Protein AF-A0AAD9DFG3-F1 (afdb_monomer_lite)

Sequence (183 aa):
MGEVCPSKEDGGEDTCSCTKAVVDGNPYAGLVCEYGATKSCMVLGSESKHSFCTNGGDCGGFVTDNQLHLDCSCDEGFEGAHCEYLAGTDPTTTTTTPATTTAAAAKGQATNTTPASTLSPTVVYVFIGALIASICLIIASFYIRAKRRANEQRQELELREATEELAMVDDDESDIHGEMGII

Radius of gyration: 38.48 Å; chains: 1; bounding box: 114×44×98 Å

Secondary structure (DSSP, 8-state):
---------SS--S---GGG-EETTEEEESTTS-EE-SEE-B-TT-S----EE-TTPEES--B-TTPPPPPEEPPTTEESTTS-EETT--GGGGGS------------------------HHHHHHHHHHHHHHHHHHHHHHHHHHHHHHHHHHHHHHHHHHHHHHHTSGGGSSSSSS-----

InterPro domains:
  IPR000742 EGF-like domain [PS00022] (72-83)
  IPR000742 EGF-like domain [PS01186] (72-83)

Organism: NCBI:txid267567

pLDDT: mean 80.31, std 19.08, range [38.59, 98.12]

Foldseek 3Di:
DDDQDDDDDDDDDQAGDQLPVADPNWGADARRRPWTFPAFQEDPPAPGRQAGATPPWAQPHYYHPPDDHQATREDPQFDDRRSHHGPPGPPVCVPDDDDDDDDDDDDDDDPPPDPPPPDDVVVVVVVVVVVVVVVVVVVVVVVVVVVVVVVVVVVVVVVVVVVVVVVVPPPPPPPPPPDDDDD

Structure (mmCIF, N/CA/C/O backbone):
data_AF-A0AAD9DFG3-F1
#
_entry.id   AF-A0AAD9DFG3-F1
#
loop_
_atom_site.group_PDB
_atom_site.id
_atom_site.type_symbol
_atom_site.label_atom_id
_atom_site.label_alt_id
_atom_site.label_comp_id
_atom_site.label_asym_id
_atom_site.label_entity_id
_atom_site.label_seq_id
_atom_site.pdbx_PDB_ins_code
_atom_site.Cartn_x
_atom_site.Cartn_y
_atom_site.Cartn_z
_atom_site.occupancy
_atom_site.B_iso_or_equiv
_atom_site.auth_seq_id
_atom_site.auth_comp_id
_atom_site.auth_asym_id
_atom_site.auth_atom_id
_atom_site.pdbx_PDB_model_num
ATOM 1 N N . MET A 1 1 ? -0.088 -20.820 21.843 1.00 39.78 1 MET A N 1
ATOM 2 C CA . MET A 1 1 ? -0.531 -19.840 22.854 1.00 39.78 1 MET A CA 1
ATOM 3 C C . MET A 1 1 ? 0.246 -18.576 22.551 1.00 39.78 1 MET A C 1
ATOM 5 O O . MET A 1 1 ? 1.429 -18.532 22.850 1.00 39.78 1 MET A O 1
ATOM 9 N N . GLY A 1 2 ? -0.345 -17.682 21.756 1.00 46.44 2 GLY A N 1
ATOM 10 C CA . GLY A 1 2 ? 0.323 -16.467 21.293 1.00 46.44 2 GLY A CA 1
ATOM 11 C C . GLY A 1 2 ? 0.381 -15.465 22.433 1.00 46.44 2 GLY A C 1
ATOM 12 O O . GLY A 1 2 ? -0.649 -15.142 23.013 1.00 46.44 2 GLY A O 1
ATOM 13 N N . GLU A 1 3 ? 1.588 -15.049 22.785 1.00 48.62 3 GLU A N 1
ATOM 14 C CA . GLU A 1 3 ? 1.854 -14.047 23.808 1.00 48.62 3 GLU A CA 1
ATOM 15 C C . GLU A 1 3 ? 1.412 -12.682 23.263 1.00 48.62 3 GLU A C 1
ATOM 17 O O . GLU A 1 3 ? 2.077 -12.088 22.414 1.00 48.62 3 GLU A O 1
ATOM 22 N N . VAL A 1 4 ? 0.225 -12.237 23.671 1.00 60.19 4 VAL A N 1
ATOM 23 C CA . VAL A 1 4 ? -0.360 -10.958 23.263 1.00 60.19 4 VAL A CA 1
ATOM 24 C C . VAL A 1 4 ? -0.081 -9.954 24.384 1.00 60.19 4 VAL A C 1
ATOM 26 O O . VAL A 1 4 ? -0.750 -9.958 25.410 1.00 60.19 4 VAL A O 1
ATOM 29 N N . CYS A 1 5 ? 0.951 -9.133 24.146 1.00 57.22 5 CYS A N 1
ATOM 30 C CA . CYS A 1 5 ? 1.509 -8.039 24.961 1.00 57.22 5 CYS A CA 1
ATOM 31 C C . CYS A 1 5 ? 2.496 -8.439 26.074 1.00 57.22 5 CYS A C 1
ATOM 33 O O . CYS A 1 5 ? 2.117 -9.083 27.051 1.00 57.22 5 CYS A O 1
ATOM 35 N N . PRO A 1 6 ? 3.760 -7.969 25.982 1.00 51.56 6 PRO A N 1
ATOM 36 C CA . PRO A 1 6 ? 4.033 -6.596 26.419 1.00 51.56 6 PRO A CA 1
ATOM 37 C C . PRO A 1 6 ? 5.076 -5.842 25.568 1.00 51.56 6 PRO A C 1
ATOM 39 O O . PRO A 1 6 ? 6.114 -6.368 25.174 1.00 51.56 6 PRO A O 1
ATOM 42 N N . SER A 1 7 ? 4.865 -4.546 25.357 1.00 47.38 7 SER A N 1
ATOM 43 C CA . SER A 1 7 ? 5.964 -3.611 25.085 1.00 47.38 7 SER A CA 1
ATOM 44 C C . SER A 1 7 ? 5.759 -2.400 25.979 1.00 47.38 7 SER A C 1
ATOM 46 O O . SER A 1 7 ? 5.124 -1.428 25.589 1.00 47.38 7 SER A O 1
ATOM 48 N N . LYS A 1 8 ? 6.241 -2.505 27.224 1.00 49.47 8 LYS A N 1
ATOM 49 C CA . LYS A 1 8 ? 6.443 -1.334 28.076 1.00 49.47 8 LYS A CA 1
ATOM 50 C C . LYS A 1 8 ? 7.711 -0.639 27.607 1.00 49.47 8 LYS A C 1
ATOM 52 O O . LYS A 1 8 ? 8.800 -1.018 28.026 1.00 49.47 8 LYS A O 1
ATOM 57 N N . GLU A 1 9 ? 7.555 0.373 26.770 1.00 53.59 9 GLU A N 1
ATOM 58 C CA . GLU A 1 9 ? 8.521 1.461 26.691 1.00 53.59 9 GLU A CA 1
ATOM 59 C C . GLU A 1 9 ? 7.770 2.735 27.095 1.00 53.59 9 GLU A C 1
ATOM 61 O O . GLU A 1 9 ? 6.777 3.102 26.479 1.00 53.59 9 GLU A O 1
ATOM 66 N N . ASP A 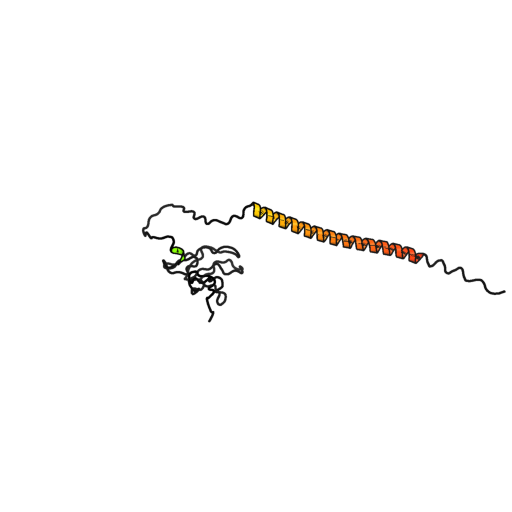1 10 ? 8.213 3.331 28.203 1.00 51.00 10 ASP A N 1
ATOM 67 C CA . ASP A 1 10 ? 7.813 4.641 28.726 1.00 51.00 10 ASP A CA 1
ATOM 68 C C . ASP A 1 10 ? 6.414 4.803 29.341 1.00 51.00 10 ASP A C 1
ATOM 70 O O . ASP A 1 10 ? 5.528 5.417 28.765 1.00 51.00 10 ASP A O 1
ATOM 74 N N . GLY A 1 11 ? 6.261 4.364 30.599 1.00 52.31 11 GLY A N 1
ATOM 75 C CA . GLY A 1 11 ? 5.504 5.092 31.640 1.00 52.31 11 GLY A CA 1
ATOM 76 C C . GLY A 1 11 ? 4.029 5.474 31.406 1.00 52.31 11 GLY A C 1
ATOM 77 O O . GLY A 1 11 ? 3.492 6.216 32.227 1.00 52.31 11 GLY A O 1
ATOM 78 N N . GLY A 1 12 ? 3.386 5.008 30.337 1.00 52.56 12 GLY A N 1
ATOM 79 C CA . GLY A 1 12 ? 1.974 5.221 30.016 1.00 52.56 12 GLY A CA 1
ATOM 80 C C . GLY A 1 12 ? 1.090 4.067 30.489 1.00 52.56 12 GLY A C 1
ATOM 81 O O . GLY A 1 12 ? 1.583 2.960 30.708 1.00 52.56 12 GLY A O 1
ATOM 82 N N . GLU A 1 13 ? -0.204 4.346 30.678 1.00 58.88 13 GLU A N 1
ATOM 83 C CA . GLU A 1 13 ? -1.253 3.369 31.017 1.00 58.88 13 GLU A CA 1
ATOM 84 C C . GLU A 1 13 ? -1.126 2.068 30.209 1.00 58.88 13 GLU A C 1
ATOM 86 O O . GLU A 1 13 ? -0.807 2.110 29.021 1.00 58.88 13 GLU A O 1
ATOM 91 N N . ASP A 1 14 ? -1.389 0.925 30.860 1.00 59.81 14 ASP A N 1
ATOM 92 C CA . ASP A 1 14 ? -1.292 -0.439 30.314 1.00 59.81 14 ASP A CA 1
ATOM 93 C C . ASP A 1 14 ? -2.300 -0.677 29.160 1.00 59.81 14 ASP A C 1
ATOM 95 O O . ASP A 1 14 ? -3.251 -1.443 29.284 1.00 59.81 14 ASP A O 1
ATOM 99 N N . THR A 1 15 ? -2.111 -0.005 28.026 1.00 60.09 15 THR A N 1
ATOM 100 C CA . THR A 1 15 ? -2.911 -0.152 26.806 1.00 60.09 15 THR A CA 1
ATOM 101 C C . THR A 1 15 ? -2.098 -0.903 25.757 1.00 60.09 15 THR A C 1
ATOM 103 O O . THR A 1 15 ? -0.986 -0.517 25.389 1.00 60.09 15 THR A O 1
ATOM 106 N N . CYS A 1 16 ? -2.631 -2.030 25.289 1.00 70.12 16 CYS A N 1
ATOM 107 C CA . CYS A 1 16 ? -2.007 -2.828 24.243 1.00 70.12 16 CYS A CA 1
ATOM 108 C C . CYS A 1 16 ? -2.222 -2.207 22.861 1.00 70.12 16 CYS A C 1
ATOM 110 O O . CYS A 1 16 ? -3.347 -1.927 22.460 1.00 70.12 16 CYS A O 1
ATOM 112 N N . SER A 1 17 ? -1.156 -2.084 22.064 1.00 81.25 17 SER A N 1
ATOM 113 C CA . SER A 1 17 ? -1.310 -1.805 20.633 1.00 81.25 17 SER A CA 1
ATOM 114 C C . SER A 1 17 ? -1.637 -3.098 19.881 1.00 81.25 17 SER A C 1
ATOM 116 O O . SER A 1 17 ? -0.755 -3.913 19.599 1.00 81.25 17 SER A O 1
ATOM 118 N N . CYS A 1 18 ? -2.908 -3.277 19.522 1.00 86.81 18 CYS A N 1
ATOM 119 C CA . CYS A 1 18 ? -3.392 -4.480 18.838 1.00 86.81 18 CYS A CA 1
ATOM 120 C C . CYS A 1 18 ? -3.045 -4.559 17.346 1.00 86.81 18 CYS A C 1
ATOM 122 O O . CYS A 1 18 ? -3.351 -5.550 16.689 1.00 86.81 18 CYS A O 1
ATOM 124 N N . THR A 1 19 ? -2.316 -3.581 16.804 1.00 82.31 19 THR A N 1
ATOM 125 C CA . THR A 1 19 ? -1.935 -3.510 15.382 1.00 82.31 19 THR A CA 1
ATOM 126 C C . THR A 1 19 ? -1.193 -4.756 14.881 1.00 82.31 19 THR A C 1
ATOM 128 O O . THR A 1 19 ? -1.218 -5.061 13.691 1.00 82.31 19 THR A O 1
ATOM 131 N N . LYS A 1 20 ? -0.516 -5.486 15.777 1.00 83.75 20 LYS A N 1
ATOM 132 C CA . LYS A 1 20 ? 0.218 -6.724 15.461 1.00 83.75 20 LYS A CA 1
ATOM 133 C C . LYS A 1 20 ? -0.467 -7.995 15.975 1.00 83.75 20 LYS A C 1
ATOM 135 O O . LYS A 1 20 ? 0.052 -9.086 15.747 1.00 83.75 20 LYS A O 1
ATOM 140 N N . ALA A 1 21 ? -1.599 -7.875 16.666 1.00 88.25 21 ALA A N 1
ATOM 141 C CA . ALA A 1 21 ? -2.330 -9.004 17.224 1.00 88.25 21 ALA A CA 1
ATOM 142 C C . ALA A 1 21 ? -3.154 -9.677 16.118 1.00 88.25 21 ALA A C 1
ATOM 144 O O . ALA A 1 21 ? -4.323 -9.367 15.902 1.00 88.25 21 ALA A O 1
ATOM 145 N N . VAL A 1 22 ? -2.508 -10.575 15.375 1.00 89.31 22 VAL A N 1
ATOM 146 C CA . VAL A 1 22 ? -3.134 -11.342 14.295 1.00 89.31 22 VAL A CA 1
ATOM 147 C C . VAL A 1 22 ? -2.945 -12.831 14.571 1.00 89.31 22 VAL A C 1
ATOM 149 O O . VAL A 1 22 ? -1.817 -13.323 14.564 1.00 89.31 22 VAL A O 1
ATOM 152 N N . VAL A 1 23 ? -4.044 -13.555 14.786 1.00 89.19 23 VAL A N 1
ATOM 153 C CA . VAL A 1 23 ? -4.049 -15.016 14.990 1.00 89.19 23 VAL A CA 1
ATOM 154 C C . VAL A 1 23 ? -4.754 -15.659 1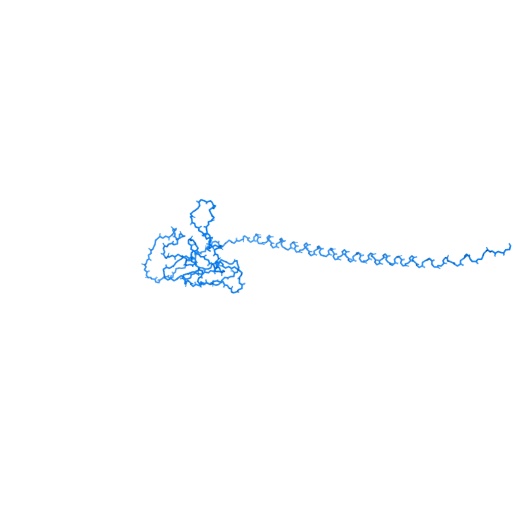3.803 1.00 89.19 23 VAL A C 1
ATOM 156 O O . VAL A 1 23 ? -5.854 -15.252 13.440 1.00 89.19 23 VAL A O 1
ATOM 159 N N . ASP A 1 24 ? -4.091 -16.610 13.140 1.00 90.31 24 ASP A N 1
ATOM 160 C CA . ASP A 1 24 ? -4.598 -17.297 11.939 1.00 90.31 24 ASP A CA 1
ATOM 161 C C . ASP A 1 24 ? -5.053 -16.346 10.813 1.00 90.31 24 ASP A C 1
ATOM 163 O O . ASP A 1 24 ? -5.945 -16.637 10.021 1.00 90.31 24 ASP A O 1
ATOM 167 N N . GLY A 1 25 ? -4.414 -15.175 10.731 1.00 88.25 25 GLY A N 1
ATOM 168 C CA . GLY A 1 25 ? -4.740 -14.151 9.743 1.00 88.25 25 GLY A CA 1
ATOM 169 C C . GLY A 1 25 ? -5.949 -13.279 10.094 1.00 88.25 25 GLY A C 1
ATOM 170 O O . GLY A 1 25 ? -6.290 -12.429 9.269 1.00 88.25 25 GLY A O 1
ATOM 171 N N . ASN A 1 26 ? -6.549 -13.437 11.274 1.00 91.19 26 ASN A N 1
ATOM 172 C CA . ASN A 1 26 ? -7.614 -12.575 11.780 1.00 91.19 26 ASN A CA 1
ATOM 173 C C . ASN A 1 26 ? -7.045 -11.550 12.769 1.00 91.19 26 ASN A C 1
ATOM 175 O O . ASN A 1 26 ? -6.329 -11.948 13.690 1.00 91.19 26 ASN A O 1
ATOM 179 N N . PRO A 1 27 ? -7.317 -10.248 12.581 1.00 93.12 27 PRO A N 1
ATOM 180 C CA . PRO A 1 27 ? -6.875 -9.213 13.505 1.00 93.12 27 PRO A CA 1
ATOM 181 C C . PRO A 1 27 ? -7.756 -9.180 14.763 1.00 93.12 27 PRO A C 1
ATOM 183 O O . PRO A 1 27 ? -8.903 -9.636 14.742 1.00 93.12 27 PRO A O 1
ATOM 186 N N . TYR A 1 28 ? -7.199 -8.658 15.854 1.00 93.62 28 TYR A N 1
ATOM 187 C CA . TYR A 1 28 ? -7.844 -8.563 17.163 1.00 93.62 28 TYR A CA 1
ATOM 188 C C . TYR A 1 28 ? -7.847 -7.115 17.667 1.00 93.62 28 TYR A C 1
ATOM 190 O O . TYR A 1 28 ? -6.961 -6.336 17.321 1.00 93.62 28 TYR A O 1
ATOM 198 N N . ALA A 1 29 ? -8.829 -6.770 18.495 1.00 92.44 29 ALA A N 1
ATOM 199 C CA . ALA A 1 29 ? -8.985 -5.483 19.171 1.00 92.44 29 ALA A CA 1
ATOM 200 C C . ALA A 1 29 ? -9.414 -5.691 20.636 1.00 92.44 29 ALA A C 1
ATOM 202 O O . ALA A 1 29 ? -9.694 -6.817 21.054 1.00 92.44 29 ALA A O 1
ATOM 203 N N . GLY A 1 30 ? -9.433 -4.614 21.419 1.00 89.69 30 GLY A N 1
ATOM 204 C CA . GLY A 1 30 ? -9.741 -4.633 22.852 1.00 89.69 30 GLY A CA 1
ATOM 205 C C . GLY A 1 30 ? -8.570 -4.164 23.705 1.00 89.69 30 GLY A C 1
ATOM 206 O O . GLY A 1 30 ? -7.472 -3.922 23.200 1.00 89.69 30 GLY A O 1
ATOM 207 N N . LEU A 1 31 ? -8.799 -4.059 25.013 1.00 85.50 31 LEU A N 1
ATOM 208 C CA . LEU A 1 31 ? -7.801 -3.549 25.956 1.00 85.50 31 LEU A CA 1
ATOM 209 C C . LEU A 1 31 ? -6.535 -4.417 25.974 1.00 85.50 31 LEU A C 1
ATOM 211 O O . LEU A 1 31 ? -5.423 -3.910 26.133 1.00 85.50 31 LEU A O 1
ATOM 215 N N . VAL A 1 32 ? -6.713 -5.723 25.775 1.00 88.38 32 VAL A N 1
ATOM 216 C CA . VAL A 1 32 ? -5.652 -6.731 25.701 1.00 88.38 32 VAL A CA 1
ATOM 217 C C . VAL A 1 32 ? -5.755 -7.568 24.421 1.00 88.38 32 VAL A C 1
ATOM 219 O O . VAL A 1 32 ? -5.273 -8.699 24.362 1.00 88.38 32 VAL A O 1
ATOM 222 N N . CYS A 1 33 ? -6.356 -6.992 23.375 1.00 91.19 33 CYS A N 1
ATOM 223 C CA . CYS A 1 33 ? -6.568 -7.615 22.068 1.00 91.19 33 CYS A CA 1
ATOM 224 C C . CYS A 1 33 ? -7.288 -8.972 22.154 1.00 91.19 33 CYS A C 1
ATOM 226 O O . CYS A 1 33 ? -6.919 -9.942 21.488 1.00 91.19 33 CYS A O 1
ATOM 228 N N . GLU A 1 34 ? -8.297 -9.055 23.013 1.00 90.69 34 GLU A N 1
ATOM 229 C CA . GLU A 1 34 ? -9.059 -10.264 23.305 1.00 90.69 34 GLU A CA 1
ATOM 230 C C . GLU A 1 34 ? -10.184 -10.541 22.294 1.00 90.69 34 GLU A C 1
ATOM 232 O O . GLU A 1 34 ? -10.596 -11.694 22.137 1.00 90.69 34 GLU A O 1
ATOM 237 N N . TYR A 1 35 ? -10.657 -9.521 21.573 1.00 94.19 35 TYR A N 1
ATOM 238 C CA . TYR A 1 35 ? -11.778 -9.637 20.642 1.00 94.19 35 TYR A CA 1
ATOM 239 C C . TYR A 1 35 ? -11.284 -9.776 19.205 1.00 94.19 35 TYR A C 1
ATOM 241 O O . TYR A 1 35 ? -10.733 -8.847 18.619 1.00 94.19 35 TYR A O 1
ATOM 249 N N . GLY A 1 36 ? -11.496 -10.952 18.617 1.00 94.50 36 GLY A N 1
ATOM 250 C CA . GLY A 1 36 ? -11.185 -11.198 17.211 1.00 94.50 36 GLY A CA 1
ATOM 251 C C . GLY A 1 36 ? -12.184 -10.524 16.272 1.00 94.50 36 GLY A C 1
ATOM 252 O O . GLY A 1 36 ? -13.369 -10.395 16.590 1.00 94.50 36 GLY A O 1
ATOM 253 N N . ALA A 1 37 ? -11.717 -10.137 15.087 1.00 96.00 37 ALA A N 1
ATOM 254 C CA . ALA A 1 37 ? -12.565 -9.599 14.032 1.00 96.00 37 ALA A CA 1
ATOM 255 C C . ALA A 1 37 ? -13.725 -10.546 13.695 1.00 96.00 37 ALA A C 1
ATOM 257 O O . ALA A 1 37 ? -13.517 -11.683 13.269 1.00 96.00 37 ALA A O 1
ATOM 258 N N . THR A 1 38 ? -14.952 -10.047 13.819 1.00 96.38 38 THR A N 1
ATOM 259 C CA . THR A 1 38 ? -16.161 -10.734 13.350 1.00 96.38 38 THR A CA 1
ATOM 260 C C . THR A 1 38 ? -16.453 -10.398 11.894 1.00 96.38 38 THR A C 1
ATOM 262 O O . THR A 1 38 ? -17.004 -11.224 11.166 1.00 96.38 38 THR A O 1
ATOM 265 N N . LYS A 1 39 ? -16.064 -9.197 11.448 1.00 95.56 39 LYS A N 1
ATOM 266 C CA . LYS A 1 39 ? -16.300 -8.710 10.086 1.00 95.56 39 LYS A CA 1
ATOM 267 C C . LYS A 1 39 ? -15.110 -7.900 9.586 1.00 95.56 39 LYS A C 1
ATOM 269 O O . LYS A 1 39 ? -14.604 -7.040 10.297 1.00 95.56 39 LYS A O 1
ATOM 274 N N . SER A 1 40 ? -14.662 -8.159 8.358 1.00 95.12 40 SER A N 1
ATOM 275 C CA . SER A 1 40 ? -13.608 -7.363 7.717 1.00 95.12 40 SER A CA 1
ATOM 276 C C . SER A 1 40 ? -14.228 -6.224 6.911 1.00 95.12 40 SER A C 1
ATOM 278 O O . SER A 1 40 ? -15.118 -6.456 6.093 1.00 95.12 40 SER A O 1
ATOM 280 N N . CYS A 1 41 ? -13.736 -5.006 7.133 1.00 95.75 41 CYS A N 1
ATOM 281 C CA . CYS A 1 41 ? -14.226 -3.777 6.507 1.00 95.75 41 CYS A CA 1
ATO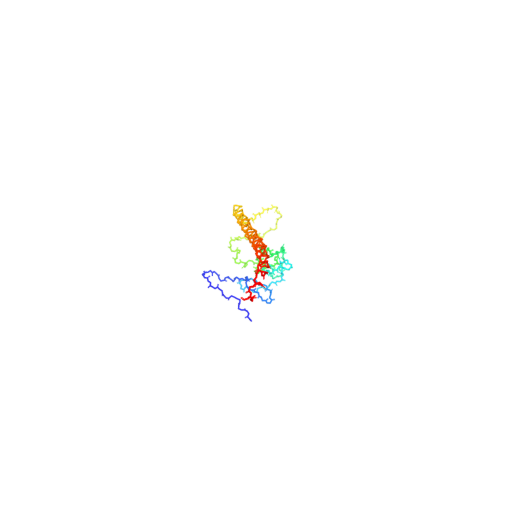M 282 C C . CYS A 1 41 ? -13.245 -3.256 5.458 1.00 95.75 41 CYS A C 1
ATOM 284 O O . CYS A 1 41 ? -13.097 -2.052 5.247 1.00 95.75 41 CYS A O 1
ATOM 286 N N . MET A 1 42 ? -12.550 -4.174 4.795 1.00 94.69 42 MET A N 1
ATOM 287 C CA . MET A 1 42 ? -11.665 -3.843 3.695 1.00 94.69 42 MET A CA 1
ATOM 288 C C . MET A 1 42 ? -12.174 -4.378 2.366 1.00 94.69 42 MET A C 1
ATOM 290 O O . MET A 1 42 ? -12.888 -5.378 2.300 1.00 94.69 42 MET A O 1
ATOM 294 N N . VAL A 1 43 ? -11.751 -3.725 1.290 1.00 93.69 43 VAL A N 1
ATOM 295 C CA . VAL A 1 43 ? -12.000 -4.193 -0.073 1.00 93.69 43 VAL A CA 1
ATOM 296 C C . VAL A 1 43 ? -11.196 -5.471 -0.348 1.00 93.69 43 VAL A C 1
ATOM 298 O O . VAL A 1 43 ? -10.037 -5.596 0.052 1.00 93.69 43 VAL A O 1
ATOM 301 N N . LEU A 1 44 ? -11.806 -6.428 -1.056 1.00 88.88 44 LEU A N 1
ATOM 302 C CA . LEU A 1 44 ? -11.146 -7.668 -1.471 1.00 88.88 44 LEU A CA 1
ATOM 303 C C . LEU A 1 44 ? -9.865 -7.368 -2.267 1.00 88.88 44 LEU A C 1
ATOM 305 O O . LEU A 1 44 ? -9.898 -6.617 -3.239 1.00 88.88 44 LEU A O 1
ATOM 309 N N . GLY A 1 45 ? -8.755 -7.994 -1.869 1.00 85.50 45 GLY A N 1
ATOM 310 C CA . GLY A 1 45 ? -7.446 -7.827 -2.510 1.00 85.50 45 GLY A CA 1
ATOM 311 C C . GLY A 1 45 ? -6.531 -6.785 -1.863 1.00 85.50 45 GLY A C 1
ATOM 312 O O . GLY A 1 45 ? -5.403 -6.640 -2.320 1.00 85.50 45 GLY A O 1
ATOM 313 N N . SER A 1 46 ? -6.978 -6.091 -0.813 1.00 86.62 46 SER A N 1
ATOM 314 C CA . SER A 1 46 ? -6.102 -5.256 0.018 1.00 86.62 46 SER A CA 1
ATOM 315 C C . SER A 1 46 ? -5.192 -6.138 0.886 1.00 86.62 46 SER A C 1
ATOM 317 O O . SER A 1 46 ? -5.624 -7.170 1.407 1.00 86.62 46 SER A O 1
ATOM 319 N N . GLU A 1 47 ? -3.917 -5.759 0.995 1.00 84.81 47 GLU A N 1
ATOM 320 C CA . GLU A 1 47 ? -2.900 -6.505 1.756 1.00 84.81 47 GLU A CA 1
ATOM 321 C C . GLU A 1 47 ? -2.932 -6.181 3.253 1.00 84.81 47 GLU A C 1
ATOM 323 O O . GLU A 1 47 ? -2.496 -6.983 4.084 1.00 84.81 47 GLU A O 1
ATOM 328 N N . SER A 1 48 ? -3.449 -5.006 3.612 1.00 84.00 48 SER A N 1
ATOM 329 C CA . SER A 1 48 ? -3.623 -4.606 5.003 1.00 84.00 48 SER A CA 1
ATOM 330 C C . SER A 1 48 ? -4.681 -5.459 5.717 1.00 84.00 48 SER A C 1
ATOM 332 O O . SER A 1 48 ? -5.355 -6.260 5.097 1.00 84.00 48 SER A O 1
ATOM 334 N N . LYS A 1 49 ? -4.837 -5.360 7.040 1.00 86.25 49 LYS A N 1
ATOM 335 C CA . LYS A 1 49 ? -5.964 -5.981 7.784 1.00 86.25 49 LYS A CA 1
ATOM 336 C C . LYS A 1 49 ? -6.421 -5.106 8.947 1.00 86.25 49 LYS A C 1
ATOM 338 O O . LYS A 1 49 ? -6.918 -5.595 9.951 1.00 86.25 49 LYS A O 1
ATOM 343 N N . HIS A 1 50 ? -6.198 -3.803 8.829 1.00 89.69 50 HIS A N 1
ATOM 344 C CA . HIS A 1 50 ? -6.372 -2.866 9.936 1.00 89.69 50 HIS A CA 1
ATOM 345 C C . HIS A 1 50 ? -7.829 -2.414 10.125 1.00 89.69 50 HIS A C 1
ATOM 347 O O . HIS A 1 50 ? -8.152 -1.873 11.172 1.00 89.69 50 HIS A O 1
ATOM 353 N N . SER A 1 51 ? -8.706 -2.614 9.132 1.00 94.56 51 SER A N 1
ATOM 354 C CA . SER A 1 51 ? -10.106 -2.183 9.194 1.00 94.56 51 SER A CA 1
ATOM 355 C C . SER A 1 51 ? -11.046 -3.379 9.326 1.00 94.56 51 SER A C 1
ATOM 357 O O . SER A 1 51 ? -11.217 -4.174 8.393 1.00 94.56 51 SER A O 1
ATOM 359 N N . PHE A 1 52 ? -11.638 -3.524 10.504 1.00 96.12 52 PHE A N 1
ATOM 360 C CA . PHE A 1 52 ? -12.521 -4.629 10.870 1.00 96.12 52 PHE A CA 1
ATOM 361 C C . PHE A 1 52 ? -13.440 -4.216 12.022 1.00 96.12 52 PHE A C 1
ATOM 363 O O . PHE A 1 52 ? -13.151 -3.246 12.707 1.00 96.12 52 PHE A O 1
ATOM 370 N N . CYS A 1 53 ? -14.514 -4.961 12.249 1.00 97.44 53 CYS A N 1
ATOM 371 C CA . CYS A 1 53 ? -15.374 -4.818 13.422 1.00 97.44 53 CYS A CA 1
ATOM 372 C C . CYS A 1 53 ? -15.359 -6.120 14.225 1.00 97.44 53 CYS A C 1
ATOM 374 O O . CYS A 1 53 ? -15.189 -7.210 13.662 1.00 97.44 53 CYS A O 1
ATOM 376 N N . THR A 1 54 ? -15.539 -6.003 15.533 1.00 96.75 54 THR A N 1
ATOM 377 C CA . THR A 1 54 ? -15.663 -7.109 16.488 1.00 96.75 54 THR A CA 1
ATOM 378 C C . THR A 1 54 ? -17.088 -7.166 17.050 1.00 96.75 54 THR A C 1
ATOM 380 O O . THR A 1 54 ? -17.922 -6.324 16.719 1.00 96.75 54 THR A O 1
ATOM 383 N N . ASN A 1 55 ? -17.393 -8.194 17.851 1.00 96.12 55 ASN A N 1
ATOM 384 C CA . ASN A 1 55 ? -18.653 -8.327 18.598 1.00 96.12 55 ASN A CA 1
ATOM 385 C C . ASN A 1 55 ? -19.947 -8.133 17.779 1.00 96.12 55 ASN A C 1
ATOM 387 O O . ASN A 1 55 ? -20.955 -7.684 18.309 1.00 96.12 55 ASN A O 1
ATOM 391 N N . GLY A 1 56 ? -19.936 -8.497 16.491 1.00 94.88 56 GLY A N 1
ATOM 392 C CA . GLY A 1 56 ? -21.124 -8.410 15.631 1.00 94.88 56 GLY A CA 1
ATOM 393 C C . GLY A 1 56 ? -21.315 -7.067 14.925 1.00 94.88 56 GLY A C 1
ATOM 394 O O . GLY A 1 56 ? -22.222 -6.956 14.110 1.00 94.88 56 GLY A O 1
ATOM 395 N N . GLY A 1 57 ? -20.424 -6.095 15.143 1.00 96.31 57 GLY A N 1
ATOM 396 C CA . GLY A 1 57 ? -20.513 -4.780 14.513 1.00 96.31 57 GLY A CA 1
ATOM 397 C C . GLY A 1 57 ? -20.517 -4.816 12.979 1.00 96.31 57 GLY A C 1
ATOM 398 O O . GLY A 1 57 ? -19.855 -5.642 12.332 1.00 96.31 57 GLY A O 1
ATOM 399 N N . ASP A 1 58 ? -21.243 -3.867 12.396 1.00 97.50 58 ASP A N 1
ATOM 400 C CA . ASP A 1 58 ? -21.346 -3.665 10.956 1.00 97.50 58 ASP A CA 1
ATOM 401 C C . ASP A 1 58 ? -20.366 -2.601 10.455 1.00 97.50 58 ASP A C 1
ATOM 403 O O . ASP A 1 58 ? -20.169 -1.557 11.069 1.00 97.50 58 ASP A O 1
ATOM 407 N N . CYS A 1 59 ? -19.771 -2.839 9.286 1.00 96.69 59 CYS A N 1
ATOM 408 C CA . CYS A 1 59 ? -18.865 -1.880 8.665 1.00 96.69 59 CYS A CA 1
ATOM 409 C C . CYS A 1 59 ? -19.623 -0.620 8.223 1.00 96.69 59 CYS A C 1
ATOM 411 O O . CYS A 1 59 ? -20.508 -0.714 7.369 1.00 96.69 59 CYS A O 1
ATOM 413 N N . GLY A 1 60 ? -19.220 0.561 8.706 1.00 92.44 60 GLY A N 1
ATOM 414 C CA . GLY A 1 60 ? -19.719 1.841 8.184 1.00 92.44 60 GLY A CA 1
ATOM 415 C C . GLY A 1 60 ? -19.319 2.091 6.721 1.00 92.44 60 GLY A C 1
ATOM 416 O O . GLY A 1 60 ? -19.987 2.827 5.995 1.00 92.44 60 GLY A O 1
ATOM 417 N N . GLY A 1 61 ? -18.254 1.431 6.258 1.00 94.38 61 GLY A N 1
ATOM 418 C CA . GLY A 1 61 ? -17.805 1.428 4.871 1.00 94.38 61 GLY A CA 1
ATOM 419 C C . GLY A 1 61 ? -16.652 0.452 4.645 1.00 94.38 61 GLY A C 1
ATOM 420 O O . GLY A 1 61 ? -16.195 -0.211 5.574 1.00 94.38 61 GLY A O 1
ATOM 421 N N . PHE A 1 62 ? -16.181 0.366 3.399 1.00 94.31 62 PHE A N 1
ATOM 422 C CA . PHE A 1 62 ? -15.019 -0.444 3.034 1.00 94.31 62 PHE A CA 1
ATOM 423 C C . PHE A 1 62 ? -13.840 0.444 2.664 1.00 94.31 62 PHE A C 1
ATOM 425 O O . PHE A 1 62 ? -14.003 1.410 1.917 1.00 94.31 62 PHE A O 1
ATOM 432 N N . VAL A 1 63 ? -12.655 0.080 3.144 1.00 93.62 63 VAL A N 1
ATOM 433 C CA . VAL A 1 63 ? -11.420 0.840 2.916 1.00 93.62 63 VAL A CA 1
ATOM 434 C C . VAL A 1 63 ? -10.390 0.038 2.130 1.00 93.62 63 VAL A C 1
ATOM 436 O O . VAL A 1 63 ? -10.425 -1.195 2.106 1.00 93.62 63 VAL A O 1
ATOM 439 N N . THR A 1 64 ? -9.481 0.743 1.460 1.00 93.38 64 THR A N 1
ATOM 440 C CA . THR A 1 64 ? -8.315 0.145 0.789 1.00 93.38 64 THR A CA 1
ATOM 441 C C . THR A 1 64 ? -7.062 0.282 1.652 1.00 93.38 64 THR A C 1
ATOM 443 O O . THR A 1 64 ? -7.090 0.891 2.723 1.00 93.38 64 THR A O 1
ATOM 446 N N . ASP A 1 65 ? -5.931 -0.215 1.151 1.00 90.69 65 ASP A N 1
ATOM 447 C CA . ASP A 1 65 ? -4.630 0.011 1.777 1.00 90.69 65 ASP A CA 1
ATOM 448 C C . ASP A 1 65 ? -4.368 1.510 2.005 1.00 90.69 65 ASP A C 1
ATOM 450 O O . ASP A 1 65 ? -4.690 2.349 1.158 1.00 90.69 65 ASP A O 1
ATOM 454 N N . ASN A 1 66 ? -3.761 1.831 3.151 1.00 86.56 66 ASN A N 1
ATOM 455 C CA . ASN A 1 66 ? -3.383 3.184 3.588 1.00 86.56 66 ASN A CA 1
ATOM 456 C C . ASN A 1 66 ? -4.536 4.168 3.846 1.00 86.56 66 ASN A C 1
ATOM 458 O O . ASN A 1 66 ? -4.284 5.358 4.040 1.00 86.56 66 ASN A O 1
ATOM 462 N N . GLN A 1 67 ? -5.785 3.709 3.854 1.00 91.19 67 GLN A N 1
ATOM 463 C CA . GLN A 1 67 ? -6.901 4.506 4.357 1.00 91.19 67 GLN A CA 1
ATOM 464 C C . GLN A 1 67 ? -7.058 4.305 5.867 1.00 91.19 67 GLN A C 1
ATOM 466 O O . GLN A 1 67 ? -6.573 3.324 6.418 1.00 91.19 67 GLN A O 1
ATOM 471 N N . LEU A 1 68 ? -7.696 5.257 6.545 1.00 90.12 68 LEU A N 1
ATOM 472 C CA . LEU A 1 68 ? -8.021 5.109 7.962 1.00 90.12 68 LEU A CA 1
ATOM 473 C C . LEU A 1 68 ? -9.219 4.165 8.113 1.00 90.12 68 LEU A C 1
ATOM 475 O O . LEU A 1 68 ? -10.097 4.155 7.252 1.00 90.12 68 LEU A O 1
ATOM 479 N N . HIS A 1 69 ? -9.271 3.415 9.213 1.00 91.00 69 HIS A N 1
ATOM 480 C CA . HIS A 1 69 ? -10.469 2.674 9.592 1.00 91.00 69 HIS A CA 1
ATOM 481 C C . HIS A 1 69 ? -11.677 3.621 9.700 1.00 91.00 69 HIS A C 1
ATOM 483 O O . HIS A 1 69 ? -11.556 4.734 10.211 1.00 91.00 69 HIS A O 1
ATOM 489 N N . LEU A 1 70 ? -12.824 3.185 9.178 1.00 93.31 70 LEU A N 1
ATOM 490 C CA . LEU A 1 70 ? -14.100 3.874 9.350 1.00 93.31 70 LEU A CA 1
ATOM 491 C C . LEU A 1 70 ? -14.844 3.225 10.508 1.00 93.31 70 LEU A C 1
ATOM 493 O O . LEU A 1 70 ? -14.916 1.999 10.544 1.00 93.31 70 LEU A O 1
ATOM 497 N N . ASP A 1 71 ? -15.443 4.055 11.361 1.00 90.56 71 ASP A N 1
ATOM 498 C CA . ASP A 1 71 ? -16.189 3.608 12.535 1.00 90.56 71 ASP A CA 1
ATOM 499 C C . ASP A 1 71 ? -17.201 2.502 12.201 1.00 90.56 71 ASP A C 1
ATOM 501 O O . ASP A 1 71 ? -17.929 2.543 11.195 1.00 90.56 71 ASP A O 1
ATOM 505 N N . CYS A 1 72 ? -17.250 1.510 13.082 1.00 96.06 72 CYS A N 1
ATOM 506 C CA . CYS A 1 72 ? -18.228 0.441 13.045 1.00 96.06 72 CYS A CA 1
ATOM 507 C C . CYS A 1 72 ? -19.589 0.901 13.592 1.00 96.06 72 CYS A C 1
ATOM 509 O O . CYS A 1 72 ? -19.686 1.671 14.545 1.00 96.06 72 CYS A O 1
ATOM 511 N N . SER A 1 73 ? -20.668 0.375 13.016 1.00 97.19 73 SER A N 1
ATOM 512 C CA . SER A 1 73 ? -22.000 0.426 13.616 1.00 97.19 73 SER A CA 1
ATOM 513 C C . SER A 1 73 ? -22.120 -0.726 14.608 1.00 97.19 73 SER A C 1
ATOM 515 O O . SER A 1 73 ? -22.340 -1.868 14.203 1.00 97.19 73 SER A O 1
ATOM 517 N N . CYS A 1 74 ? -21.929 -0.433 15.891 1.00 96.94 74 CYS A N 1
ATOM 518 C CA . CYS A 1 74 ? -21.946 -1.437 16.952 1.00 96.94 74 CYS A CA 1
ATOM 519 C C . CYS A 1 74 ? -23.363 -1.865 17.339 1.00 96.94 74 CYS A C 1
ATOM 521 O O . CYS A 1 74 ? -24.286 -1.048 17.363 1.00 96.94 74 CYS A O 1
ATOM 523 N N . ASP A 1 75 ? -23.508 -3.147 17.671 1.00 95.69 75 ASP A N 1
ATOM 524 C CA . ASP A 1 75 ? -24.731 -3.696 18.251 1.00 95.69 75 ASP A CA 1
ATOM 525 C C . ASP A 1 75 ? -24.985 -3.140 19.663 1.00 95.69 75 ASP A C 1
ATOM 527 O O . ASP A 1 75 ? -24.095 -2.590 20.323 1.00 95.69 75 ASP A O 1
ATOM 531 N N . GLU A 1 76 ? -26.220 -3.297 20.148 1.00 94.88 76 GLU A N 1
ATOM 532 C CA . GLU A 1 76 ? -26.613 -2.827 21.477 1.00 94.88 76 GLU A CA 1
ATOM 533 C C . GLU A 1 76 ? -25.693 -3.390 22.574 1.00 94.88 76 GLU A C 1
ATOM 535 O O . GLU A 1 76 ? -25.561 -4.601 22.748 1.00 94.88 76 GLU A O 1
ATOM 540 N N . GLY A 1 77 ? -25.089 -2.487 23.353 1.00 94.19 77 GLY A N 1
ATOM 541 C CA . GLY A 1 77 ? -24.211 -2.835 24.472 1.00 94.19 77 GLY A CA 1
ATOM 542 C C . GLY A 1 77 ? -22.716 -2.820 24.156 1.00 94.19 77 GLY A C 1
ATOM 543 O O . GLY A 1 77 ? -21.936 -3.019 25.086 1.00 94.19 77 GLY A O 1
ATOM 544 N N . PHE A 1 78 ? -22.314 -2.526 22.915 1.00 95.69 78 PHE A N 1
ATOM 545 C CA . PHE A 1 78 ? -20.912 -2.372 22.517 1.00 95.69 78 PHE A CA 1
ATOM 546 C C . PHE A 1 78 ? -20.597 -0.959 22.007 1.00 95.69 78 PHE A C 1
ATOM 548 O O . PHE A 1 78 ? -21.470 -0.249 21.510 1.00 95.69 78 PHE A O 1
ATOM 555 N N . GLU A 1 79 ? -19.336 -0.553 22.129 1.00 94.56 79 GLU A N 1
ATOM 556 C CA . GLU A 1 79 ? -18.803 0.732 21.669 1.00 94.56 79 GLU A CA 1
ATOM 557 C C . GLU A 1 79 ? -17.308 0.624 21.315 1.00 94.56 79 GLU A C 1
ATOM 559 O O . GLU A 1 79 ? -16.694 -0.436 21.458 1.00 94.56 79 GLU A O 1
ATOM 564 N N . GLY A 1 80 ? -16.721 1.731 20.858 1.00 92.25 80 GLY A N 1
ATOM 565 C CA . GLY A 1 80 ? -15.346 1.793 20.360 1.00 92.25 80 GLY A CA 1
ATOM 566 C C . GLY A 1 80 ? -15.284 1.806 18.834 1.00 92.25 80 GLY A C 1
ATOM 567 O O . GLY A 1 80 ? -16.274 1.532 18.156 1.00 92.25 80 GLY A O 1
ATOM 568 N N . ALA A 1 81 ? -14.112 2.133 18.287 1.00 92.06 81 ALA A N 1
ATOM 569 C CA . ALA A 1 81 ? -13.903 2.206 16.839 1.00 92.06 81 ALA A CA 1
ATOM 570 C C . ALA A 1 81 ? -14.190 0.859 16.152 1.00 92.06 81 ALA A C 1
ATOM 572 O O . ALA A 1 81 ? -14.823 0.826 15.099 1.00 92.06 81 ALA A O 1
ATOM 573 N N . HIS A 1 82 ? -13.799 -0.242 16.797 1.00 94.88 82 HIS A N 1
ATOM 574 C CA . HIS A 1 82 ? -13.960 -1.613 16.322 1.00 94.88 82 HIS A CA 1
ATOM 575 C C . HIS A 1 82 ? -15.066 -2.383 17.071 1.00 94.88 82 HIS A C 1
ATOM 577 O O . HIS A 1 82 ? -15.152 -3.607 16.922 1.00 94.88 82 HIS A O 1
ATOM 583 N N . CYS A 1 83 ? -15.912 -1.712 17.864 1.00 96.50 83 CYS A N 1
ATOM 584 C CA . CYS A 1 83 ? -16.898 -2.327 18.771 1.00 96.50 83 CYS A CA 1
ATOM 585 C C . CYS A 1 83 ? -16.284 -3.265 19.826 1.00 96.50 83 CYS A C 1
ATOM 587 O O . CYS A 1 83 ? -16.872 -4.283 20.203 1.00 96.50 83 CYS A O 1
ATOM 589 N N . GLU A 1 84 ? -15.066 -2.960 20.255 1.00 94.00 84 GLU A N 1
ATOM 590 C CA . GLU A 1 84 ? -14.257 -3.796 21.134 1.00 94.00 84 GLU A CA 1
ATOM 591 C C . GLU A 1 84 ? -14.558 -3.605 22.629 1.00 94.00 84 GLU A C 1
ATOM 593 O O . GLU A 1 84 ? -14.117 -4.410 23.446 1.00 94.00 84 GLU A O 1
ATOM 598 N N . TYR A 1 85 ? -15.313 -2.569 23.000 1.00 93.38 85 TYR A N 1
ATOM 599 C CA . TYR A 1 85 ? -15.641 -2.255 24.390 1.00 93.38 85 TYR A CA 1
ATOM 600 C C . TYR A 1 85 ? -17.124 -2.465 24.673 1.00 93.38 85 TYR A C 1
ATOM 602 O O . TYR A 1 85 ? -17.965 -2.377 23.781 1.00 93.38 85 TYR A O 1
ATOM 610 N N . LEU A 1 86 ? -17.461 -2.719 25.937 1.00 92.56 86 LEU A N 1
ATOM 611 C CA . LEU A 1 86 ? -18.847 -2.638 26.394 1.00 92.56 86 LEU A CA 1
ATOM 612 C C . LEU A 1 86 ? -19.245 -1.166 26.526 1.00 92.56 86 LEU A C 1
ATOM 614 O O . LEU A 1 86 ? -18.413 -0.334 26.884 1.00 92.56 86 LEU A O 1
ATOM 618 N N . ALA A 1 87 ? -20.513 -0.849 26.291 1.00 91.81 87 ALA A N 1
ATOM 619 C CA . ALA A 1 87 ? -21.017 0.517 26.394 1.00 91.81 87 ALA A CA 1
ATOM 620 C C . ALA A 1 87 ? -20.668 1.160 27.757 1.00 91.81 87 ALA A C 1
ATOM 622 O O . ALA A 1 87 ? -20.989 0.611 28.816 1.00 91.81 87 ALA A O 1
ATOM 623 N N . GLY A 1 88 ? -20.032 2.331 27.730 1.00 88.19 88 GLY A N 1
ATOM 624 C CA . GLY A 1 88 ? -19.520 3.062 28.891 1.00 88.19 88 GLY A CA 1
ATOM 625 C C . GLY A 1 88 ? -18.177 2.579 29.455 1.00 88.19 88 GLY A C 1
ATOM 626 O O . GLY A 1 88 ? -17.843 2.969 30.575 1.00 88.19 88 GLY A O 1
ATOM 627 N N . THR A 1 89 ? -17.429 1.731 28.746 1.00 88.06 89 THR A N 1
ATOM 628 C CA . THR A 1 89 ? -16.127 1.197 29.198 1.00 88.06 89 THR A CA 1
ATOM 629 C C . THR A 1 89 ? -14.950 1.561 28.300 1.00 88.06 89 THR A C 1
ATOM 631 O O . THR A 1 89 ? -13.816 1.240 28.656 1.00 88.06 89 THR A O 1
ATOM 634 N N . ASP A 1 90 ? -15.178 2.249 27.180 1.00 85.75 90 ASP A N 1
ATOM 635 C CA . ASP A 1 90 ? -14.098 2.729 26.323 1.00 85.75 90 ASP A CA 1
ATOM 636 C C . ASP A 1 90 ? -13.197 3.723 27.087 1.00 85.75 90 ASP A C 1
ATOM 638 O O . ASP A 1 90 ? -13.664 4.793 27.505 1.00 85.75 90 ASP A O 1
ATOM 642 N N . PRO A 1 91 ? -11.891 3.423 27.246 1.00 78.69 91 PRO A N 1
ATOM 643 C CA . PRO A 1 91 ? -10.957 4.302 27.949 1.00 78.69 91 PRO A CA 1
ATOM 644 C C . PRO A 1 91 ? -10.843 5.689 27.294 1.00 78.69 91 PRO A C 1
ATOM 646 O O . PRO A 1 91 ? -10.607 6.689 27.982 1.00 78.69 91 PRO A O 1
ATOM 649 N N . THR A 1 92 ? -11.077 5.778 25.984 1.00 70.88 92 THR A N 1
ATOM 650 C CA . THR A 1 92 ? -10.983 7.015 25.193 1.00 70.88 92 THR A CA 1
ATOM 651 C C . THR A 1 92 ? -12.141 7.975 25.481 1.00 70.88 92 THR A C 1
ATOM 653 O O . THR A 1 92 ? -11.999 9.194 25.346 1.00 70.88 92 THR A O 1
ATOM 656 N N . THR A 1 93 ? -13.276 7.455 25.953 1.00 59.50 93 THR A N 1
ATOM 657 C CA . THR A 1 93 ? -14.509 8.228 26.177 1.00 59.50 93 THR A CA 1
ATOM 658 C C . THR A 1 93 ? -14.471 9.062 27.477 1.00 59.50 93 THR A C 1
ATOM 660 O O . THR A 1 93 ? -15.303 9.948 27.694 1.00 59.50 93 THR A O 1
ATOM 663 N N . THR A 1 94 ? -13.432 8.910 28.307 1.00 48.56 94 THR A N 1
ATOM 664 C CA . THR A 1 94 ? -13.285 9.590 29.614 1.00 48.56 94 THR A CA 1
ATOM 665 C C . THR A 1 94 ? -13.125 11.124 29.538 1.00 48.56 94 THR A C 1
ATOM 667 O O . THR A 1 94 ? -13.172 11.798 30.564 1.00 48.56 94 THR A O 1
ATOM 670 N N . THR A 1 95 ? -12.999 11.736 28.351 1.00 43.78 95 THR A N 1
ATOM 671 C CA . THR A 1 95 ? -12.891 13.211 28.224 1.00 43.78 95 THR A CA 1
ATOM 672 C C . THR A 1 95 ? -14.197 13.905 27.815 1.00 43.78 95 THR A C 1
ATOM 674 O O . THR A 1 95 ? -14.246 15.135 27.735 1.00 43.78 95 THR A O 1
ATOM 677 N N . THR A 1 96 ? -15.308 13.196 27.594 1.00 43.03 96 THR A N 1
ATOM 678 C CA . THR A 1 96 ? -16.593 13.879 27.351 1.00 43.03 96 THR A CA 1
ATOM 679 C C . THR A 1 96 ? -17.785 13.048 27.816 1.00 43.03 96 THR A C 1
ATOM 681 O O . THR A 1 96 ? -18.336 12.243 27.077 1.00 43.03 96 THR A O 1
ATOM 684 N N . THR A 1 97 ? -18.259 13.278 29.037 1.00 48.38 97 THR A N 1
ATOM 685 C CA . THR A 1 97 ? -19.634 12.910 29.424 1.00 48.38 97 THR A CA 1
ATOM 686 C C . THR A 1 97 ? -20.162 13.930 30.446 1.00 48.38 97 THR A C 1
ATOM 688 O O . THR A 1 97 ? -19.359 14.525 31.168 1.00 48.38 97 THR A O 1
ATOM 691 N N . PRO A 1 98 ? -21.485 14.201 30.504 1.00 51.34 98 PRO A N 1
ATOM 692 C CA . PRO A 1 98 ? -22.462 13.160 30.808 1.00 51.34 98 PRO A CA 1
ATOM 693 C C . PRO A 1 98 ? -23.707 13.105 29.906 1.00 51.34 98 PRO A C 1
ATOM 695 O O . PRO A 1 98 ? -24.155 14.083 29.314 1.00 51.34 98 PRO A O 1
ATOM 698 N N . ALA A 1 99 ? -24.265 11.896 29.898 1.00 55.94 99 ALA A N 1
ATOM 699 C CA . ALA A 1 99 ? -25.574 11.456 29.441 1.00 55.94 99 ALA A CA 1
ATOM 700 C C . ALA A 1 99 ? -26.716 12.489 29.482 1.00 55.94 99 ALA A C 1
ATOM 702 O O . ALA A 1 99 ? -26.916 13.184 30.475 1.00 55.94 99 ALA A O 1
ATOM 703 N N . THR A 1 100 ? -27.595 12.440 28.475 1.00 40.19 100 THR A N 1
ATOM 704 C CA . THR A 1 100 ? -29.043 12.604 28.684 1.00 40.19 100 THR A CA 1
ATOM 705 C C . THR A 1 100 ? -29.814 11.792 27.645 1.00 40.19 100 THR A C 1
ATOM 707 O O . THR A 1 100 ? -29.877 12.124 26.465 1.00 40.19 100 THR A O 1
ATOM 710 N N . THR A 1 101 ? -30.442 10.725 28.123 1.00 58.19 101 THR A N 1
ATOM 711 C CA . THR A 1 101 ? -31.591 10.059 27.514 1.00 58.19 101 THR A CA 1
ATOM 712 C C . THR A 1 101 ? -32.771 11.025 27.404 1.00 58.19 101 THR A C 1
ATOM 714 O O . THR A 1 101 ? -33.360 11.357 28.431 1.00 58.19 101 THR A O 1
ATOM 717 N N . THR A 1 102 ? -33.176 11.439 26.201 1.00 38.59 102 THR A N 1
ATOM 718 C CA . THR A 1 102 ? -34.600 11.566 25.819 1.00 38.59 102 THR A CA 1
ATOM 719 C C . THR A 1 102 ? -34.752 11.752 24.311 1.00 38.59 102 THR A C 1
ATOM 721 O O . THR A 1 102 ? -34.019 12.507 23.681 1.00 38.59 102 THR A O 1
ATOM 724 N N . ALA A 1 103 ? -35.740 11.069 23.739 1.00 52.19 103 ALA A N 1
ATOM 725 C CA . ALA A 1 103 ? -36.175 11.231 22.363 1.00 52.19 103 ALA A CA 1
ATOM 726 C C . ALA A 1 103 ? -36.609 12.677 22.062 1.00 52.19 103 ALA A C 1
ATOM 728 O O . ALA A 1 103 ? -37.482 13.203 22.748 1.00 52.19 103 ALA A O 1
ATOM 729 N N . ALA A 1 104 ? -36.071 13.276 20.998 1.00 41.97 104 ALA A N 1
ATOM 730 C CA . ALA A 1 104 ? -36.743 14.298 20.196 1.00 41.97 104 ALA A CA 1
ATOM 731 C C . ALA A 1 104 ? -35.959 14.552 18.903 1.00 41.97 104 ALA A C 1
ATOM 733 O O . ALA A 1 104 ? -34.747 14.749 18.911 1.00 41.97 104 ALA A O 1
ATOM 734 N N . ALA A 1 105 ? -36.680 14.577 17.787 1.00 53.16 105 ALA A N 1
ATOM 735 C CA . ALA A 1 105 ? -36.182 15.045 16.508 1.00 53.16 105 ALA A CA 1
ATOM 736 C C . ALA A 1 105 ? -35.644 16.483 16.619 1.00 53.16 105 ALA A C 1
ATOM 738 O O . ALA A 1 105 ? -36.384 17.392 16.989 1.00 53.16 105 ALA A O 1
ATOM 739 N N . ALA A 1 106 ? -34.391 16.703 16.218 1.00 41.41 106 ALA A N 1
ATOM 740 C CA . ALA A 1 106 ? -33.887 18.024 15.863 1.00 41.41 106 ALA A CA 1
ATOM 741 C C . ALA A 1 106 ? -32.717 17.902 14.878 1.00 41.41 106 ALA A C 1
ATOM 743 O O . ALA A 1 106 ? -31.707 17.261 15.148 1.00 41.41 106 ALA A O 1
ATOM 744 N N . LYS A 1 107 ? -32.873 18.552 13.719 1.00 43.47 107 LYS A N 1
ATOM 745 C CA . LYS A 1 107 ? -31.786 18.923 12.807 1.00 43.47 107 LYS A CA 1
ATOM 746 C C . LYS A 1 107 ? -30.674 19.613 13.605 1.00 43.47 107 LYS A C 1
ATOM 748 O O . LYS A 1 107 ? -30.913 20.674 14.172 1.00 43.47 107 LYS A O 1
ATOM 753 N N . GLY A 1 108 ? -29.471 19.055 13.586 1.00 40.88 108 GLY A N 1
ATOM 754 C CA . GLY A 1 108 ? -28.308 19.637 14.250 1.00 40.88 108 GLY A CA 1
ATOM 755 C C . GLY A 1 108 ? -27.026 19.055 13.680 1.00 40.88 108 GLY A C 1
ATOM 756 O O . GLY A 1 108 ? -26.513 18.058 14.163 1.00 40.88 108 GLY A O 1
ATOM 757 N N . GLN A 1 109 ? -26.562 19.664 12.598 1.00 48.81 109 GLN A N 1
ATOM 758 C CA . GLN A 1 109 ? -25.334 19.362 11.879 1.00 48.81 109 GLN A CA 1
ATOM 759 C C . GLN A 1 109 ? -24.122 19.722 12.754 1.00 48.81 109 GLN A C 1
ATOM 761 O O . GLN A 1 109 ? -23.775 20.894 12.868 1.00 48.81 109 GLN A O 1
ATOM 766 N N . ALA A 1 110 ? -23.494 18.726 13.380 1.00 41.34 110 ALA A N 1
ATOM 767 C CA . ALA A 1 110 ? -22.218 18.872 14.076 1.00 41.34 110 ALA A CA 1
ATOM 768 C C . ALA A 1 110 ? -21.103 18.300 13.190 1.00 41.34 110 ALA A C 1
ATOM 770 O O . ALA A 1 110 ? -20.872 17.096 13.123 1.00 41.34 110 ALA A O 1
ATOM 771 N N . THR A 1 111 ? -20.449 19.185 12.446 1.00 47.69 111 THR A N 1
ATOM 772 C CA . THR A 1 111 ? -19.229 18.902 11.691 1.00 47.69 111 THR A CA 1
ATOM 773 C C . THR A 1 111 ? -18.054 18.795 12.660 1.00 47.69 111 THR A C 1
ATOM 775 O O . THR A 1 111 ? -17.414 19.800 12.969 1.00 47.69 111 THR A O 1
ATOM 778 N N . ASN A 1 112 ? -17.759 17.583 13.128 1.00 46.34 112 ASN A N 1
ATOM 779 C CA . ASN A 1 112 ? -16.473 17.275 13.749 1.00 46.34 112 ASN A CA 1
ATOM 780 C C . ASN A 1 112 ? -15.453 17.036 12.636 1.00 46.34 112 ASN A C 1
ATOM 782 O O . ASN A 1 112 ? -15.140 15.910 12.262 1.00 46.34 112 ASN A O 1
ATOM 786 N N . THR A 1 113 ? -14.981 18.137 12.060 1.00 42.12 113 THR A N 1
ATOM 787 C CA . THR A 1 113 ? -13.840 18.143 11.151 1.00 42.12 113 THR A CA 1
ATOM 788 C C . THR A 1 113 ? -12.589 17.905 11.993 1.00 42.12 113 THR A C 1
ATOM 790 O O . THR A 1 113 ? -12.029 18.837 12.568 1.00 42.12 113 THR A O 1
ATOM 793 N N . THR A 1 114 ? -12.156 16.651 12.097 1.00 48.66 114 THR A N 1
ATOM 794 C CA . THR A 1 114 ? -10.780 16.324 12.481 1.00 48.66 114 THR A CA 1
ATOM 795 C C . THR A 1 114 ? -9.828 17.064 11.535 1.00 48.66 114 THR A C 1
ATOM 797 O O . THR A 1 114 ? -10.127 17.181 10.340 1.00 48.66 114 THR A O 1
ATOM 800 N N . PRO A 1 115 ? -8.699 17.608 12.023 1.00 45.19 115 PRO A N 1
ATOM 801 C CA . PRO A 1 115 ? -7.738 18.279 11.167 1.00 45.19 115 PRO A CA 1
ATOM 802 C C . PRO A 1 115 ? -7.131 17.232 10.235 1.00 45.19 115 PRO A C 1
ATOM 804 O O . PRO A 1 115 ? -6.185 16.533 10.585 1.00 45.19 115 PRO A O 1
ATOM 807 N N . ALA A 1 116 ? -7.696 17.110 9.034 1.00 53.72 116 ALA A N 1
ATOM 808 C CA . ALA A 1 116 ? -6.996 16.518 7.916 1.00 53.72 116 ALA A CA 1
ATOM 809 C C . ALA A 1 116 ? -5.659 17.253 7.837 1.00 53.72 116 ALA A C 1
ATOM 811 O O . ALA A 1 116 ? -5.640 18.475 7.671 1.00 53.72 116 ALA A O 1
ATOM 812 N N . SER A 1 117 ? -4.555 16.530 8.021 1.00 56.72 117 SER A N 1
ATOM 813 C CA . SER A 1 117 ? -3.206 17.033 7.792 1.00 56.72 117 SER A CA 1
ATOM 814 C C . SER A 1 117 ? -3.088 17.415 6.319 1.00 56.72 117 SER A C 1
ATOM 816 O O . SER A 1 117 ? -2.580 16.659 5.494 1.00 56.72 117 SER A O 1
ATOM 818 N N . THR A 1 118 ? -3.614 18.583 5.958 1.00 57.12 118 THR A N 1
ATOM 819 C CA . THR A 1 118 ? -3.419 19.208 4.662 1.00 57.12 118 THR A CA 1
ATOM 820 C C . THR A 1 118 ? -1.944 19.541 4.586 1.00 57.12 118 THR A C 1
ATOM 822 O O . THR A 1 118 ? -1.492 20.549 5.132 1.00 57.12 118 THR A O 1
ATOM 825 N N . LEU A 1 119 ? -1.180 18.655 3.945 1.00 59.44 119 LEU A N 1
ATOM 826 C CA . LEU A 1 119 ? 0.159 18.967 3.474 1.00 59.44 119 LEU A CA 1
ATOM 827 C C . LEU A 1 119 ? 0.071 20.314 2.762 1.00 59.44 119 LEU A C 1
ATOM 829 O O . LEU A 1 119 ? -0.735 20.484 1.845 1.00 59.44 119 LEU A O 1
ATOM 833 N N . SER A 1 120 ? 0.860 21.282 3.234 1.00 79.75 120 SER A N 1
ATOM 834 C CA . SER A 1 120 ? 0.912 22.600 2.612 1.00 79.75 120 SER A CA 1
ATOM 835 C C . SER A 1 120 ? 1.136 22.409 1.108 1.00 79.75 120 SER A C 1
ATOM 837 O O . SER A 1 120 ? 2.033 21.645 0.734 1.00 79.75 120 SER A O 1
ATOM 839 N N . PRO A 1 121 ? 0.356 23.066 0.233 1.00 86.06 121 PRO A N 1
ATOM 840 C CA . PRO A 1 121 ? 0.488 22.907 -1.214 1.00 86.06 121 PRO A CA 1
ATOM 841 C C . PRO A 1 121 ? 1.930 23.150 -1.686 1.00 86.06 121 PRO A C 1
ATOM 843 O O . PRO A 1 121 ? 2.396 22.504 -2.620 1.00 86.06 121 PRO A O 1
ATOM 846 N N . THR A 1 122 ? 2.685 23.991 -0.974 1.00 87.44 122 THR A N 1
ATOM 847 C CA . THR A 1 122 ? 4.120 24.212 -1.188 1.00 87.44 122 THR A CA 1
ATOM 848 C C . THR A 1 122 ? 4.944 22.927 -1.091 1.00 87.44 122 THR A C 1
ATOM 850 O O . THR A 1 122 ? 5.807 22.689 -1.931 1.00 87.44 122 THR A O 1
ATOM 853 N N . VAL A 1 123 ? 4.670 22.077 -0.100 1.00 87.44 123 VAL A N 1
ATOM 854 C CA . VAL A 1 123 ? 5.380 20.805 0.103 1.00 87.44 123 VAL A CA 1
ATOM 855 C C . VAL A 1 123 ? 5.119 19.869 -1.076 1.00 87.44 123 VAL A C 1
ATOM 857 O O . VAL A 1 123 ? 6.054 19.291 -1.625 1.00 87.44 123 VAL A O 1
ATOM 860 N N . VAL A 1 124 ? 3.868 19.793 -1.533 1.00 90.75 124 VAL A N 1
ATOM 861 C CA . VAL A 1 124 ? 3.478 18.974 -2.690 1.00 90.75 124 VAL A CA 1
ATOM 862 C C . VAL A 1 124 ? 4.201 19.428 -3.965 1.00 90.75 124 VAL A C 1
ATOM 864 O O . VAL A 1 124 ? 4.761 18.594 -4.677 1.00 90.75 124 VAL A O 1
ATOM 867 N N . TYR A 1 125 ? 4.278 20.737 -4.234 1.00 94.88 125 TYR A N 1
ATOM 868 C CA . TYR A 1 125 ? 4.997 21.253 -5.408 1.00 94.88 125 TYR A CA 1
ATOM 869 C C . TYR A 1 125 ? 6.503 20.979 -5.366 1.00 94.88 125 TYR A C 1
ATOM 871 O O . TYR A 1 125 ? 7.092 20.677 -6.405 1.00 94.88 125 TYR A O 1
ATOM 879 N N . VAL A 1 126 ? 7.127 21.032 -4.185 1.00 96.06 126 VAL A N 1
ATOM 880 C CA . VAL A 1 126 ? 8.550 20.692 -4.023 1.00 96.06 126 VAL A CA 1
ATOM 881 C C . VAL A 1 126 ? 8.798 19.223 -4.368 1.00 96.06 126 VAL A C 1
ATOM 883 O O . VAL A 1 126 ? 9.726 18.926 -5.121 1.00 96.06 126 VAL A O 1
ATOM 886 N N . PHE A 1 127 ? 7.947 18.307 -3.896 1.00 93.75 127 PHE A N 1
ATOM 887 C CA . PHE A 1 127 ? 8.067 16.885 -4.230 1.00 93.75 127 PHE A CA 1
ATOM 888 C C . PHE A 1 127 ? 7.869 16.618 -5.725 1.00 93.75 127 PHE A C 1
ATOM 890 O O . PHE A 1 127 ? 8.668 15.901 -6.326 1.00 93.75 127 PHE A O 1
ATOM 897 N N . ILE A 1 128 ? 6.867 17.236 -6.356 1.00 95.88 128 ILE A N 1
ATOM 898 C CA . ILE A 1 128 ? 6.638 17.098 -7.804 1.00 95.88 128 ILE A CA 1
ATOM 899 C C . ILE A 1 128 ? 7.836 17.640 -8.598 1.00 95.88 128 ILE A C 1
ATOM 901 O O . ILE A 1 128 ? 8.313 16.979 -9.519 1.00 95.88 128 ILE A O 1
ATOM 905 N N . GLY A 1 129 ? 8.370 18.805 -8.219 1.00 97.19 129 GLY A N 1
ATOM 906 C CA . GLY A 1 129 ? 9.557 19.383 -8.853 1.00 97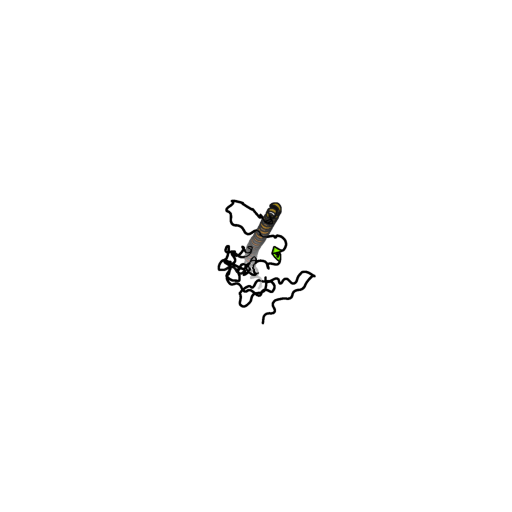.19 129 GLY A CA 1
ATOM 907 C C . GLY A 1 129 ? 10.787 18.480 -8.735 1.00 97.19 129 GLY A C 1
ATOM 908 O O . GLY A 1 129 ? 11.496 18.271 -9.721 1.00 97.19 129 GLY A O 1
ATOM 909 N N . ALA A 1 130 ? 11.006 17.882 -7.562 1.00 97.12 130 ALA A N 1
ATOM 910 C CA . ALA A 1 130 ? 12.097 16.938 -7.335 1.00 97.12 130 ALA A CA 1
ATOM 911 C C . ALA A 1 130 ? 11.953 15.658 -8.179 1.00 97.12 130 ALA A C 1
ATOM 913 O O . ALA A 1 130 ? 12.942 15.176 -8.734 1.00 97.12 130 ALA A O 1
ATOM 914 N N . LEU A 1 131 ? 10.731 15.135 -8.328 1.00 97.38 131 LEU A N 1
ATOM 915 C CA . LEU A 1 131 ? 10.452 13.967 -9.170 1.00 97.38 131 LEU A CA 1
ATOM 916 C C . LEU A 1 131 ? 10.668 14.259 -10.660 1.00 97.38 131 LEU A C 1
ATOM 918 O O . LEU A 1 131 ? 11.258 13.447 -11.367 1.00 97.38 131 LEU A O 1
ATOM 922 N N . ILE A 1 132 ? 10.254 15.428 -11.151 1.00 98.00 132 ILE A N 1
ATOM 923 C CA . ILE A 1 132 ? 10.496 15.815 -12.550 1.00 98.00 132 ILE A CA 1
ATOM 924 C C . ILE A 1 132 ? 11.999 15.975 -12.804 1.00 98.00 132 ILE A C 1
ATOM 926 O O . ILE A 1 132 ? 12.513 15.476 -13.806 1.00 98.00 132 ILE A O 1
ATOM 930 N N . ALA A 1 133 ? 12.727 16.616 -11.886 1.00 98.00 133 ALA A N 1
ATOM 931 C CA . ALA A 1 133 ? 14.172 16.777 -12.003 1.00 98.00 133 ALA A CA 1
ATOM 932 C C . ALA A 1 133 ? 14.902 15.423 -12.032 1.00 98.00 133 ALA A C 1
ATOM 934 O O . ALA A 1 133 ? 15.781 15.222 -12.872 1.00 98.00 133 ALA A O 1
ATOM 935 N N . SER A 1 134 ? 14.516 14.471 -11.175 1.00 97.44 134 SER A N 1
ATOM 936 C CA . SER A 1 134 ? 15.133 13.139 -11.149 1.00 97.44 134 SER A CA 1
ATOM 937 C C . SER A 1 134 ? 14.861 12.351 -12.435 1.00 97.44 134 SER A C 1
ATOM 939 O O . SER A 1 134 ? 15.790 11.769 -12.998 1.00 97.44 134 SER A O 1
ATOM 941 N N . ILE A 1 135 ? 13.638 12.407 -12.972 1.00 98.06 135 ILE A N 1
ATOM 942 C CA . ILE A 1 135 ? 13.281 11.779 -14.253 1.00 98.06 135 ILE A CA 1
ATOM 943 C C . ILE A 1 135 ? 14.090 12.392 -15.404 1.00 98.06 135 ILE A C 1
ATOM 945 O O . ILE A 1 135 ? 14.655 11.658 -16.217 1.00 98.06 135 ILE A O 1
ATOM 949 N N . CYS A 1 136 ? 14.219 13.721 -15.454 1.00 98.12 136 CYS A N 1
ATOM 950 C CA . CYS A 1 136 ? 15.028 14.407 -16.465 1.00 98.12 136 CYS A CA 1
ATOM 951 C C . CYS A 1 136 ? 16.503 13.983 -16.416 1.00 98.12 136 CYS A C 1
ATOM 953 O O . CYS A 1 136 ? 17.106 13.748 -17.465 1.00 98.12 136 CYS A O 1
ATOM 955 N N . LEU A 1 137 ? 17.081 13.826 -15.220 1.00 98.12 137 LEU A N 1
ATOM 956 C CA . LEU A 1 137 ? 18.456 13.339 -15.057 1.00 98.12 137 LEU A CA 1
ATOM 957 C C . LEU A 1 137 ? 18.615 11.896 -15.542 1.00 98.12 137 LEU A C 1
ATOM 959 O O . LEU A 1 137 ? 19.600 11.579 -16.213 1.00 98.12 137 LEU A O 1
ATOM 963 N N . ILE A 1 138 ? 17.639 11.031 -15.259 1.00 98.00 138 ILE A N 1
ATOM 964 C CA . ILE A 1 138 ? 17.642 9.645 -15.739 1.00 98.00 138 ILE A CA 1
ATOM 965 C C . ILE A 1 138 ? 17.608 9.628 -17.271 1.00 98.00 138 ILE A C 1
ATOM 967 O O . ILE A 1 138 ? 18.488 9.021 -17.884 1.00 98.00 138 ILE A O 1
ATOM 971 N N . ILE A 1 139 ? 16.675 10.345 -17.902 1.00 97.88 139 ILE A N 1
ATOM 972 C CA . ILE A 1 139 ? 16.561 10.415 -19.369 1.00 97.88 139 ILE A CA 1
ATOM 973 C C . ILE A 1 139 ? 17.842 10.978 -19.994 1.00 97.88 139 ILE A C 1
ATOM 975 O O . ILE A 1 139 ? 18.366 10.394 -20.944 1.00 97.88 139 ILE A O 1
ATOM 979 N N . ALA A 1 140 ? 18.398 12.060 -19.440 1.00 97.94 140 ALA A N 1
ATOM 980 C CA . ALA A 1 140 ? 19.655 12.635 -19.914 1.00 97.94 140 ALA A CA 1
ATOM 981 C C . ALA A 1 140 ? 20.813 11.631 -19.805 1.00 97.94 140 ALA A C 1
ATOM 983 O O . ALA A 1 140 ? 21.595 11.489 -20.744 1.00 97.94 140 ALA A O 1
ATOM 984 N N . SER A 1 141 ? 20.897 10.877 -18.705 1.00 97.31 141 SER A N 1
ATOM 985 C CA . SER A 1 141 ? 21.925 9.846 -18.526 1.00 97.31 141 SER A CA 1
ATOM 986 C C . SER A 1 141 ? 21.806 8.720 -19.559 1.00 97.31 141 SER A C 1
ATOM 988 O O . SER A 1 141 ? 22.818 8.288 -20.119 1.00 97.31 141 SER A O 1
ATOM 990 N N . PHE A 1 142 ? 20.582 8.287 -19.876 1.00 97.44 142 PHE A N 1
ATOM 991 C CA . PHE A 1 142 ? 20.321 7.302 -20.925 1.00 97.44 142 PHE A CA 1
ATOM 992 C C . PHE A 1 142 ? 20.683 7.849 -22.302 1.00 97.44 142 PHE A C 1
ATOM 994 O O . PHE A 1 142 ? 21.336 7.149 -23.075 1.00 97.44 142 PHE A O 1
ATOM 1001 N N . TYR A 1 143 ? 20.341 9.106 -22.587 1.00 97.44 143 TYR A N 1
ATOM 1002 C CA . TYR A 1 143 ? 20.670 9.752 -23.854 1.00 97.44 143 TYR A CA 1
ATOM 1003 C C . TYR A 1 143 ? 22.184 9.899 -24.043 1.00 97.44 143 TYR A C 1
ATOM 1005 O O . TYR A 1 143 ? 22.708 9.580 -25.108 1.00 97.44 143 TYR A O 1
ATOM 1013 N N . ILE A 1 144 ? 22.913 10.301 -22.997 1.00 97.44 144 ILE A N 1
ATOM 1014 C CA . ILE A 1 144 ? 24.379 10.389 -23.018 1.00 97.44 144 ILE A CA 1
ATOM 1015 C C . ILE A 1 144 ? 24.996 9.004 -23.235 1.00 97.44 144 ILE A C 1
ATOM 1017 O O . ILE A 1 144 ? 25.892 8.862 -24.064 1.00 97.44 144 ILE A O 1
ATOM 1021 N N . ARG A 1 145 ? 24.505 7.967 -22.543 1.00 95.81 145 ARG A N 1
ATOM 1022 C CA . ARG A 1 145 ? 24.986 6.585 -22.726 1.00 95.81 145 ARG A CA 1
ATOM 1023 C C . ARG A 1 145 ? 24.714 6.060 -24.135 1.00 95.81 145 ARG A C 1
ATOM 1025 O O . ARG A 1 145 ? 25.601 5.454 -24.728 1.00 95.81 145 ARG A O 1
ATOM 1032 N N . ALA A 1 146 ? 23.526 6.310 -24.679 1.00 94.62 146 ALA A N 1
ATOM 1033 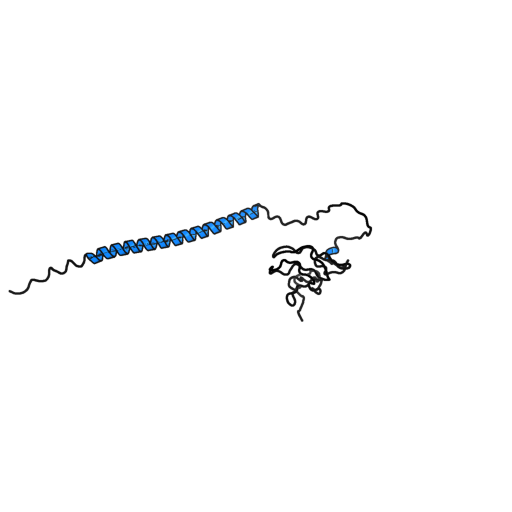C CA . ALA A 1 146 ? 23.167 5.909 -26.036 1.00 94.62 146 ALA A CA 1
ATOM 1034 C C . ALA A 1 146 ? 24.024 6.639 -27.079 1.00 94.62 146 ALA A C 1
ATOM 1036 O O . ALA A 1 146 ? 24.585 6.008 -27.973 1.00 94.62 146 ALA A O 1
ATOM 1037 N N . LYS A 1 147 ? 24.200 7.955 -26.917 1.00 95.69 147 LYS A N 1
ATOM 1038 C CA . LYS A 1 147 ? 25.037 8.763 -27.807 1.00 95.69 147 LYS A CA 1
ATOM 1039 C C . LYS A 1 147 ? 26.504 8.346 -27.745 1.00 95.69 147 LYS A C 1
ATOM 1041 O O . LYS A 1 147 ? 27.156 8.282 -28.779 1.00 95.69 147 LYS A O 1
ATOM 1046 N N . ARG A 1 148 ? 27.014 8.021 -26.554 1.00 95.81 148 ARG A N 1
ATOM 1047 C CA . ARG A 1 148 ? 28.381 7.519 -26.390 1.00 95.81 148 ARG A CA 1
ATOM 1048 C C . ARG A 1 148 ? 28.594 6.216 -27.166 1.00 95.81 148 ARG A C 1
ATOM 1050 O O . ARG A 1 148 ? 29.549 6.144 -27.926 1.00 95.81 148 ARG A O 1
ATOM 1057 N N . ARG A 1 149 ? 27.662 5.260 -27.069 1.00 94.75 149 ARG A N 1
ATOM 1058 C CA . ARG A 1 149 ? 27.717 4.008 -27.848 1.00 94.75 149 ARG A CA 1
ATOM 1059 C C . ARG A 1 149 ? 27.680 4.250 -29.359 1.00 94.75 149 ARG A C 1
ATOM 1061 O O . ARG A 1 149 ? 28.420 3.613 -30.095 1.00 94.75 149 ARG A O 1
ATOM 1068 N N . ALA A 1 150 ? 26.851 5.186 -29.823 1.00 94.19 150 ALA A N 1
ATOM 1069 C CA . ALA A 1 150 ? 26.776 5.524 -31.245 1.00 94.19 150 ALA A CA 1
ATOM 1070 C C . ALA A 1 150 ? 28.068 6.180 -31.769 1.00 94.19 150 ALA A C 1
ATOM 1072 O O . ALA A 1 150 ? 28.463 5.937 -32.906 1.00 94.19 150 ALA A O 1
ATOM 1073 N N . ASN A 1 151 ? 28.735 6.998 -30.948 1.00 93.56 151 ASN A N 1
ATOM 1074 C CA . ASN A 1 151 ? 30.022 7.593 -31.302 1.00 93.56 151 ASN A CA 1
ATOM 1075 C C . ASN A 1 151 ? 31.149 6.553 -31.329 1.00 93.56 151 ASN A C 1
ATOM 1077 O O . ASN A 1 151 ? 31.951 6.580 -32.254 1.00 93.56 151 ASN A O 1
ATOM 1081 N N . GLU A 1 152 ? 31.182 5.633 -30.359 1.00 95.12 152 GLU A N 1
ATOM 1082 C CA . GLU A 1 152 ? 32.155 4.530 -30.325 1.00 95.12 152 GLU A CA 1
ATOM 1083 C C . GLU A 1 152 ? 32.044 3.672 -31.604 1.00 95.12 152 GLU A C 1
ATOM 1085 O O . GLU A 1 152 ? 33.050 3.415 -32.255 1.00 95.12 152 GLU A O 1
ATOM 1090 N N . GLN A 1 153 ? 30.823 3.359 -32.061 1.00 94.38 153 GLN A N 1
ATOM 1091 C CA . GLN A 1 153 ? 30.613 2.637 -33.327 1.00 94.38 153 GLN A CA 1
ATOM 1092 C C . GLN A 1 153 ? 31.070 3.410 -34.573 1.00 94.38 153 GLN A C 1
ATOM 1094 O O . GLN A 1 153 ? 31.570 2.806 -35.519 1.00 94.38 153 GLN A O 1
ATOM 1099 N N . ARG A 1 154 ? 30.897 4.739 -34.599 1.00 94.31 154 ARG A N 1
ATOM 1100 C CA . ARG A 1 154 ? 31.375 5.568 -35.720 1.00 94.31 154 ARG A CA 1
ATOM 1101 C C . ARG A 1 154 ? 32.901 5.587 -35.793 1.00 94.31 154 ARG A C 1
ATOM 1103 O O . ARG A 1 154 ? 33.438 5.473 -36.886 1.00 94.31 154 ARG A O 1
ATOM 1110 N N . GLN A 1 155 ? 33.577 5.666 -34.646 1.00 95.25 155 GLN A N 1
ATOM 1111 C CA . GLN A 1 155 ? 35.040 5.633 -34.593 1.00 95.25 155 GLN A CA 1
ATOM 1112 C C . GLN A 1 155 ? 35.616 4.283 -35.034 1.00 95.25 155 GLN A C 1
ATOM 1114 O O . GLN A 1 155 ? 36.619 4.263 -35.740 1.00 95.25 155 GLN A O 1
ATOM 1119 N N . GLU A 1 156 ? 34.989 3.159 -34.666 1.00 95.31 156 GLU A N 1
ATOM 1120 C CA . GLU A 1 156 ? 35.433 1.839 -35.141 1.00 95.31 156 GLU A CA 1
ATOM 1121 C C . GLU A 1 156 ? 35.275 1.675 -36.659 1.00 95.31 156 GLU A C 1
ATOM 1123 O O . GLU A 1 156 ? 36.125 1.052 -37.292 1.00 95.31 156 GLU A O 1
ATOM 1128 N N . LEU A 1 157 ? 34.221 2.248 -37.255 1.00 94.88 157 LEU A N 1
ATOM 1129 C CA . LEU A 1 157 ? 34.020 2.214 -38.705 1.00 94.88 157 LEU A CA 1
ATOM 1130 C C . LEU A 1 157 ? 35.097 3.020 -39.445 1.00 94.88 157 LEU A C 1
ATOM 1132 O O . LEU A 1 157 ? 35.705 2.489 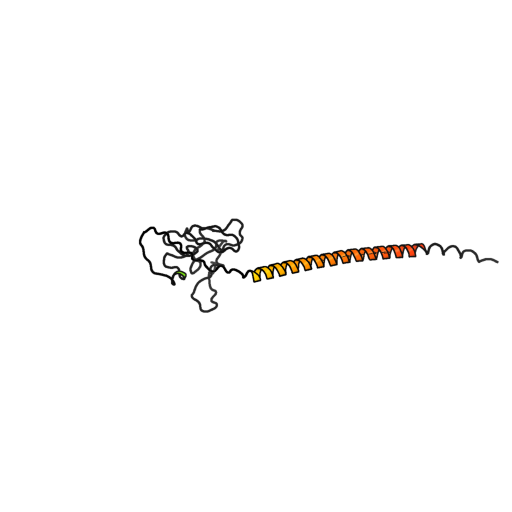-40.369 1.00 94.88 157 LEU A O 1
ATOM 1136 N N . GLU A 1 158 ? 35.365 4.252 -39.003 1.00 95.56 158 GLU A N 1
ATOM 1137 C CA . GLU A 1 158 ? 36.412 5.106 -39.587 1.00 95.56 158 GLU A CA 1
ATOM 1138 C C . GLU A 1 158 ? 37.804 4.463 -39.452 1.00 95.56 158 GLU A C 1
ATOM 1140 O O . GLU A 1 158 ? 38.592 4.474 -40.395 1.00 95.56 158 GLU A O 1
ATOM 1145 N N . LEU A 1 159 ? 38.103 3.839 -38.305 1.00 95.25 159 LEU A N 1
ATOM 1146 C CA . LEU A 1 159 ? 39.367 3.126 -38.104 1.00 95.25 159 LEU A CA 1
ATOM 1147 C C . LEU A 1 159 ? 39.490 1.899 -39.019 1.00 95.25 159 LEU A C 1
ATOM 1149 O O . LEU A 1 159 ? 40.575 1.616 -39.532 1.00 95.25 159 LEU A O 1
ATOM 1153 N N . ARG A 1 160 ? 38.396 1.158 -39.221 1.00 95.69 160 ARG A N 1
ATOM 1154 C CA . ARG A 1 160 ? 38.379 -0.017 -40.098 1.00 95.69 160 ARG A CA 1
ATOM 1155 C C . ARG A 1 160 ? 38.598 0.369 -41.561 1.00 95.69 160 ARG A C 1
ATOM 1157 O O . ARG A 1 160 ? 39.385 -0.298 -42.220 1.00 95.69 160 ARG A O 1
ATOM 1164 N N . GLU A 1 161 ? 37.966 1.444 -42.027 1.00 95.31 161 GLU A N 1
ATOM 1165 C CA . GLU A 1 161 ? 38.166 1.996 -43.375 1.00 95.31 161 GLU A CA 1
ATOM 1166 C C . GLU A 1 161 ? 39.630 2.418 -43.588 1.00 95.31 161 GLU A C 1
ATOM 1168 O O . GLU A 1 161 ? 40.267 1.960 -44.531 1.00 95.31 161 GLU A O 1
ATOM 1173 N N . ALA A 1 162 ? 40.221 3.155 -42.639 1.00 93.81 162 ALA A N 1
ATOM 1174 C CA . ALA A 1 162 ? 41.635 3.544 -42.706 1.00 93.81 162 ALA A CA 1
ATOM 1175 C C . ALA A 1 162 ? 42.610 2.347 -42.679 1.00 93.81 162 ALA A C 1
ATOM 1177 O O . ALA A 1 162 ? 43.687 2.399 -43.272 1.00 93.81 162 ALA A O 1
ATOM 1178 N N . THR A 1 163 ? 42.254 1.260 -41.985 1.00 93.19 163 THR A N 1
ATOM 1179 C CA . THR A 1 163 ? 43.074 0.036 -41.945 1.00 93.19 163 THR A CA 1
ATOM 1180 C C . THR A 1 163 ? 43.006 -0.726 -43.271 1.00 93.19 163 THR A C 1
ATOM 1182 O O . THR A 1 163 ? 44.011 -1.283 -43.707 1.00 93.19 163 THR A O 1
ATOM 1185 N N . GLU A 1 164 ? 41.839 -0.746 -43.920 1.00 92.50 164 GLU A N 1
ATOM 1186 C CA . GLU A 1 164 ? 41.648 -1.362 -45.238 1.00 92.50 164 GLU A CA 1
ATOM 1187 C C . GLU A 1 164 ? 42.412 -0.598 -46.327 1.00 92.50 164 GLU A C 1
ATOM 1189 O O . GLU A 1 164 ? 43.070 -1.226 -47.153 1.00 92.50 164 GLU A O 1
ATOM 1194 N N . GLU A 1 165 ? 42.425 0.739 -46.273 1.00 90.88 165 GLU A N 1
ATOM 1195 C CA . GLU A 1 165 ? 43.242 1.557 -47.181 1.00 90.88 165 GLU A CA 1
ATOM 1196 C C . GLU A 1 165 ? 44.744 1.266 -47.052 1.00 90.88 165 GLU A C 1
ATOM 1198 O O . GLU A 1 165 ? 45.433 1.191 -48.065 1.00 90.88 165 GLU A O 1
ATOM 1203 N N . LEU A 1 166 ? 45.255 1.057 -45.833 1.00 88.44 166 LEU A N 1
ATOM 1204 C CA . LEU A 1 166 ? 46.664 0.708 -45.613 1.00 88.44 166 LEU A CA 1
ATOM 1205 C C . LEU A 1 166 ? 47.010 -0.695 -46.125 1.00 88.44 166 LEU A C 1
ATOM 1207 O O . LEU A 1 166 ? 48.062 -0.876 -46.727 1.00 88.44 166 LEU A O 1
ATOM 1211 N N . ALA A 1 167 ? 46.130 -1.677 -45.918 1.00 88.38 167 ALA A N 1
ATOM 1212 C CA . ALA A 1 167 ? 46.385 -3.060 -46.318 1.00 88.38 167 ALA A CA 1
ATOM 1213 C C . ALA A 1 167 ? 46.438 -3.264 -47.845 1.00 88.38 167 ALA A C 1
ATOM 1215 O O . ALA A 1 167 ? 47.032 -4.235 -48.298 1.00 88.38 167 ALA A O 1
ATOM 1216 N N . MET A 1 168 ? 45.838 -2.371 -48.641 1.00 79.31 168 MET A N 1
ATOM 1217 C CA . MET A 1 168 ? 45.847 -2.460 -50.110 1.00 79.31 168 MET A CA 1
ATOM 1218 C C . MET A 1 168 ? 47.116 -1.887 -50.772 1.00 79.31 168 MET A C 1
ATOM 1220 O O . MET A 1 168 ? 47.241 -1.973 -51.990 1.00 79.31 168 MET A O 1
ATOM 1224 N N . VAL A 1 169 ? 48.044 -1.287 -50.016 1.00 81.75 169 VAL A N 1
ATOM 1225 C CA . VAL A 1 169 ? 49.253 -0.642 -50.575 1.00 81.75 169 VAL A CA 1
ATOM 1226 C C . VAL A 1 169 ? 50.460 -1.594 -50.636 1.00 81.75 169 VAL A C 1
ATOM 1228 O O . VAL A 1 169 ? 51.386 -1.347 -51.403 1.00 81.75 169 VAL A O 1
ATOM 1231 N N . ASP A 1 170 ? 50.448 -2.704 -49.893 1.00 72.88 170 ASP A N 1
ATOM 1232 C CA . ASP A 1 170 ? 51.613 -3.596 -49.758 1.00 72.88 170 ASP A CA 1
ATOM 1233 C C . ASP A 1 170 ? 51.770 -4.649 -50.883 1.00 72.88 170 ASP A C 1
ATOM 1235 O O . ASP A 1 170 ? 52.814 -5.297 -50.965 1.00 72.88 170 ASP A O 1
ATOM 1239 N N . ASP A 1 171 ? 50.786 -4.830 -51.774 1.00 68.12 171 ASP A N 1
ATOM 1240 C CA . ASP A 1 171 ? 50.837 -5.888 -52.803 1.00 68.12 171 ASP A CA 1
ATOM 1241 C C . ASP A 1 171 ? 51.626 -5.511 -54.082 1.00 68.12 171 ASP A C 1
ATOM 1243 O O . ASP A 1 171 ? 52.028 -6.401 -54.832 1.00 68.12 171 ASP A O 1
ATOM 1247 N N . ASP A 1 172 ? 51.928 -4.229 -54.329 1.00 64.88 172 ASP A N 1
ATOM 1248 C CA . ASP A 1 172 ? 52.622 -3.785 -55.560 1.00 64.88 172 ASP A CA 1
ATOM 1249 C C . ASP A 1 172 ? 54.170 -3.782 -55.460 1.00 64.88 172 ASP A C 1
ATOM 1251 O O . ASP A 1 172 ? 54.858 -3.599 -56.465 1.00 64.88 172 ASP A O 1
ATOM 1255 N N . GLU A 1 173 ? 54.767 -4.029 -54.282 1.00 64.69 173 GLU A N 1
ATOM 1256 C CA . GLU A 1 173 ? 56.233 -3.937 -54.078 1.00 64.69 173 GLU A CA 1
ATOM 1257 C C . GLU A 1 173 ? 56.974 -5.296 -54.095 1.00 64.69 173 GLU A C 1
ATOM 1259 O O . GLU A 1 173 ? 58.077 -5.427 -53.563 1.00 64.69 173 GLU A O 1
ATOM 1264 N N . SER A 1 174 ? 56.413 -6.340 -54.720 1.00 64.75 174 SER A N 1
ATOM 1265 C CA . SER A 1 174 ? 57.057 -7.671 -54.781 1.00 64.75 174 SER A CA 1
ATOM 1266 C C . SER A 1 174 ? 57.614 -8.101 -56.151 1.00 64.75 174 SER A C 1
ATOM 1268 O O . SER A 1 174 ? 58.297 -9.124 -56.218 1.00 64.75 174 SER A O 1
ATOM 1270 N N . ASP A 1 175 ? 57.471 -7.295 -57.212 1.00 61.25 175 ASP A N 1
ATOM 1271 C CA . ASP A 1 175 ? 57.854 -7.699 -58.584 1.00 61.25 175 ASP A CA 1
ATOM 1272 C C . ASP A 1 175 ? 59.212 -7.168 -59.115 1.00 61.25 175 ASP A C 1
ATOM 1274 O O . ASP A 1 175 ? 59.578 -7.452 -60.255 1.00 61.25 175 ASP A O 1
ATOM 1278 N N . ILE A 1 176 ? 60.026 -6.440 -58.330 1.00 62.75 176 ILE A N 1
ATOM 1279 C CA . ILE A 1 176 ? 61.260 -5.793 -58.861 1.00 62.75 176 ILE A CA 1
ATOM 1280 C C . ILE A 1 176 ? 62.586 -6.525 -58.533 1.00 62.75 176 ILE A C 1
ATOM 1282 O O . ILE A 1 176 ? 63.620 -6.219 -59.125 1.00 62.75 176 ILE A O 1
ATOM 1286 N N . HIS A 1 177 ? 62.614 -7.562 -57.689 1.00 61.12 177 HIS A N 1
ATOM 1287 C CA . HIS A 1 177 ? 63.881 -8.223 -57.292 1.00 61.12 177 HIS A CA 1
ATOM 1288 C C . HIS A 1 177 ? 64.209 -9.556 -57.999 1.00 61.12 177 HIS A C 1
ATOM 1290 O O . HIS A 1 177 ? 64.951 -10.384 -57.468 1.00 61.12 177 HIS A O 1
ATOM 1296 N N . GLY A 1 178 ? 63.709 -9.749 -59.222 1.00 60.28 178 GLY A N 1
ATOM 1297 C CA . GLY A 1 178 ? 63.817 -11.004 -59.972 1.00 60.28 178 GLY A CA 1
ATOM 1298 C C . GLY A 1 178 ? 64.880 -11.113 -61.074 1.00 60.28 178 GLY A C 1
ATOM 1299 O O . GLY A 1 178 ? 64.841 -12.108 -61.776 1.00 60.28 178 GLY A O 1
ATOM 1300 N N . GLU A 1 179 ? 65.814 -10.176 -61.280 1.00 59.72 179 GLU A N 1
ATOM 1301 C CA . GLU A 1 179 ? 66.893 -10.358 -62.280 1.00 59.72 179 GLU A CA 1
ATOM 1302 C C . GLU A 1 179 ? 68.177 -9.603 -61.899 1.00 59.72 179 GLU A C 1
ATOM 1304 O O . GLU A 1 179 ? 68.397 -8.462 -62.297 1.00 59.72 179 GLU A O 1
ATOM 1309 N N . MET A 1 180 ? 69.077 -10.237 -61.142 1.00 60.84 180 MET A N 1
ATOM 1310 C CA . MET A 1 180 ? 70.503 -9.893 -61.223 1.00 60.84 180 MET A CA 1
ATOM 1311 C C . MET A 1 180 ? 71.369 -11.056 -60.736 1.00 60.84 180 MET A C 1
ATOM 1313 O O . MET A 1 180 ? 71.816 -11.118 -59.592 1.00 60.84 180 MET A O 1
ATOM 1317 N N . GLY A 1 181 ? 71.597 -12.013 -61.629 1.00 64.06 181 GLY A N 1
ATOM 1318 C CA . GLY A 1 181 ? 72.553 -13.086 -61.419 1.00 64.06 181 GLY A CA 1
ATOM 1319 C C . GLY A 1 181 ? 72.903 -13.755 -62.739 1.00 64.06 181 GLY A C 1
ATOM 1320 O O . GLY A 1 181 ? 72.006 -14.117 -63.490 1.00 64.06 181 GLY A O 1
ATOM 1321 N N . ILE A 1 182 ? 74.206 -13.974 -62.939 1.00 58.00 182 ILE A N 1
ATOM 1322 C CA . ILE A 1 182 ? 74.889 -14.601 -64.084 1.00 58.00 182 ILE A CA 1
ATOM 1323 C C . ILE A 1 182 ? 75.326 -13.584 -65.146 1.00 58.00 182 ILE A C 1
ATOM 1325 O O . ILE A 1 182 ? 74.576 -13.347 -66.083 1.00 58.00 182 ILE A O 1
ATOM 1329 N N . ILE A 1 183 ? 76.550 -13.042 -65.011 1.00 59.50 183 ILE A N 1
ATOM 1330 C CA . ILE A 1 183 ? 77.709 -13.344 -65.889 1.00 59.50 183 ILE A CA 1
ATOM 1331 C C . ILE A 1 183 ? 79.003 -13.171 -65.082 1.00 59.50 183 ILE A C 1
ATOM 1333 O O . ILE A 1 183 ? 79.127 -12.131 -64.399 1.00 59.50 183 ILE A O 1
#